Protein AF-A0A1H8QBI0-F1 (afdb_monomer)

Foldseek 3Di:
DDDDPPDPFDFPPVLPFFWWWWWDPPDPPTDIDTDSDPVVVVVVVVVVIHTPGGPTHHD

Organism: NCBI:txid79604

pLDDT: mean 77.23, std 11.63, range [51.66, 91.19]

Sequence (59 aa):
GWKYEGIGWYSDDNKTTPLYRLYNPNAKSGSHHYTTSASERDGLRKLGWKYEGIGWYGL

InterPro domains:
  IPR043708 Domain of unknown function DUF5648 [PF18885] (1-59)

Mean predicted aligned error: 9.04 Å

Solvent-accessible surface area (backbone atoms only — not comparable to full-atom values): 3657 Å² total; per-residue (Å²): 130,91,75,89,88,72,86,90,73,67,65,29,89,82,50,80,37,50,26,35,30,31,38,30,79,85,40,97,66,68,40,78,48,77,39,68,47,66,68,57,52,54,51,42,41,74,74,66,28,46,75,76,48,70,74,50,28,49,104

Structure (mmCIF, N/CA/C/O backbone):
data_AF-A0A1H8QBI0-F1
#
_entry.id   AF-A0A1H8QBI0-F1
#
loop_
_atom_site.group_PDB
_atom_site.id
_atom_site.type_symbol
_atom_site.label_atom_id
_atom_site.label_alt_id
_atom_site.label_comp_id
_atom_site.label_asym_id
_atom_site.label_entity_id
_atom_site.label_seq_id
_atom_site.pdbx_PDB_ins_code
_atom_site.Cartn_x
_atom_site.Cartn_y
_atom_site.Cartn_z
_atom_site.occupancy
_atom_site.B_iso_or_equiv
_atom_site.auth_seq_id
_atom_site.auth_comp_id
_atom_site.auth_asym_id
_atom_site.auth_atom_id
_atom_site.pdbx_PDB_model_num
ATOM 1 N N . GLY A 1 1 ? 12.267 28.148 4.427 1.00 66.25 1 GLY A N 1
ATOM 2 C CA . GLY A 1 1 ? 11.710 27.759 3.117 1.00 66.25 1 GLY A CA 1
ATOM 3 C C . GLY A 1 1 ? 12.071 26.316 2.858 1.00 66.25 1 GLY A C 1
ATOM 4 O O . GLY A 1 1 ? 13.145 25.909 3.281 1.00 66.25 1 GLY A O 1
ATOM 5 N N . TRP A 1 2 ? 11.185 25.542 2.236 1.00 61.88 2 TRP A N 1
ATOM 6 C CA . TRP A 1 2 ? 11.478 24.154 1.872 1.00 61.88 2 TRP A CA 1
ATOM 7 C C . TRP A 1 2 ? 12.589 24.113 0.816 1.00 61.88 2 TRP A C 1
ATOM 9 O O . TRP A 1 2 ? 12.542 24.869 -0.154 1.00 61.88 2 TRP A O 1
ATOM 19 N N . LYS A 1 3 ? 13.605 23.272 1.035 1.00 59.75 3 LYS A N 1
ATOM 20 C CA . LYS A 1 3 ? 14.715 23.048 0.103 1.00 59.75 3 LYS A CA 1
ATOM 21 C C . LYS A 1 3 ? 14.419 21.769 -0.674 1.00 59.75 3 LYS A C 1
ATOM 23 O O . LYS A 1 3 ? 14.092 20.755 -0.074 1.00 59.75 3 LYS A O 1
ATOM 28 N N . TYR A 1 4 ? 14.508 21.832 -1.995 1.00 55.31 4 TYR A N 1
ATOM 29 C CA . TYR A 1 4 ? 14.362 20.657 -2.846 1.00 55.31 4 TYR A CA 1
ATOM 30 C C . TYR A 1 4 ? 15.578 19.732 -2.666 1.00 55.31 4 TYR A C 1
ATOM 32 O O . TYR A 1 4 ? 16.711 20.176 -2.852 1.00 55.31 4 TYR A O 1
ATOM 40 N N . GLU A 1 5 ? 15.343 18.473 -2.285 1.00 73.94 5 GLU A N 1
ATOM 41 C CA . GLU A 1 5 ? 16.388 17.464 -2.016 1.00 73.94 5 GLU A CA 1
ATOM 42 C C . GLU A 1 5 ? 16.595 16.474 -3.179 1.00 73.94 5 GLU A C 1
ATOM 44 O O . GLU A 1 5 ? 17.408 15.561 -3.080 1.00 73.94 5 GLU A O 1
ATOM 49 N N . GLY A 1 6 ? 15.906 16.676 -4.309 1.00 68.25 6 GLY A N 1
ATOM 50 C CA . GLY A 1 6 ? 15.934 15.763 -5.453 1.00 68.25 6 GLY A CA 1
ATOM 51 C C . GLY A 1 6 ? 14.778 14.761 -5.450 1.00 68.25 6 GLY A C 1
ATOM 52 O O . GLY A 1 6 ? 13.887 14.801 -4.601 1.00 68.25 6 GLY A O 1
ATOM 53 N N . ILE A 1 7 ? 14.767 13.877 -6.449 1.00 67.00 7 ILE A N 1
ATOM 54 C CA . ILE A 1 7 ? 13.767 12.811 -6.567 1.00 67.00 7 ILE A CA 1
ATOM 55 C C . ILE A 1 7 ? 14.098 11.746 -5.514 1.00 67.00 7 ILE A C 1
ATOM 57 O O . ILE A 1 7 ? 15.116 11.070 -5.626 1.00 67.00 7 ILE A O 1
ATOM 61 N N . GLY A 1 8 ? 13.255 11.617 -4.486 1.00 59.94 8 GLY A N 1
ATOM 62 C CA . GLY A 1 8 ? 13.475 10.665 -3.391 1.00 59.94 8 GLY A CA 1
ATOM 63 C C . GLY A 1 8 ? 13.206 9.206 -3.766 1.00 59.94 8 GLY A C 1
ATOM 64 O O . GLY A 1 8 ? 13.823 8.317 -3.192 1.00 59.94 8 GLY A O 1
ATOM 65 N N . TRP A 1 9 ? 12.311 8.958 -4.730 1.00 51.66 9 TRP A N 1
ATOM 66 C CA . TRP A 1 9 ? 11.952 7.618 -5.200 1.00 51.66 9 TRP A CA 1
ATOM 67 C C . TRP A 1 9 ? 11.517 7.660 -6.665 1.00 51.66 9 TRP A C 1
ATOM 69 O O . TRP A 1 9 ? 10.815 8.584 -7.078 1.00 51.66 9 TRP A O 1
ATOM 79 N N . TYR A 1 10 ? 11.900 6.637 -7.425 1.00 57.19 10 TYR A N 1
ATOM 80 C CA . TYR A 1 10 ? 11.343 6.346 -8.743 1.00 57.19 10 TYR A CA 1
ATOM 81 C C . TYR A 1 10 ? 10.294 5.239 -8.578 1.00 57.19 10 TYR A C 1
ATOM 83 O O . TYR A 1 10 ? 10.527 4.280 -7.845 1.00 57.19 10 TYR A O 1
ATOM 91 N N . SER A 1 11 ? 9.129 5.372 -9.212 1.00 55.78 11 SER A N 1
ATOM 92 C CA . SER A 1 11 ? 8.187 4.257 -9.332 1.00 55.78 11 SER A CA 1
ATOM 93 C C . SER A 1 11 ? 8.572 3.412 -10.534 1.00 55.78 11 SER A C 1
ATOM 95 O O . SER A 1 11 ? 8.786 3.972 -11.607 1.00 55.78 11 SER A O 1
ATOM 97 N N . ASP A 1 12 ? 8.660 2.095 -10.374 1.00 58.38 12 ASP A N 1
ATOM 98 C CA . ASP A 1 12 ? 8.999 1.206 -11.486 1.00 58.38 12 ASP A CA 1
ATOM 99 C C . ASP A 1 12 ? 7.915 1.234 -12.562 1.00 58.38 12 ASP A C 1
ATOM 101 O O . ASP A 1 12 ? 6.802 0.743 -12.348 1.00 58.38 12 ASP A O 1
ATOM 105 N N . ASP A 1 13 ? 8.244 1.779 -13.734 1.00 60.12 13 ASP A N 1
ATOM 106 C CA . ASP A 1 13 ? 7.338 1.810 -14.887 1.00 60.12 13 ASP A CA 1
ATOM 107 C C . ASP A 1 13 ? 6.972 0.390 -15.360 1.00 60.12 13 ASP A C 1
ATOM 109 O O . ASP A 1 13 ? 5.877 0.168 -15.886 1.00 60.12 13 ASP A O 1
ATOM 113 N N . ASN A 1 14 ? 7.840 -0.598 -15.098 1.00 64.38 14 ASN A N 1
ATOM 114 C CA . ASN A 1 14 ? 7.595 -2.013 -15.388 1.00 64.38 14 ASN A CA 1
ATOM 115 C C . ASN A 1 14 ? 6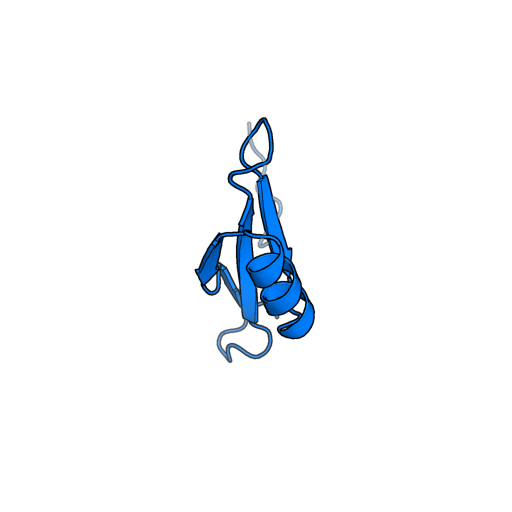.683 -2.703 -14.361 1.00 64.38 14 ASN A C 1
ATOM 117 O O . ASN A 1 14 ? 6.343 -3.875 -14.545 1.00 64.38 14 ASN A O 1
ATOM 121 N N . LYS A 1 15 ? 6.241 -1.999 -13.308 1.00 65.25 15 LYS A N 1
ATOM 122 C CA . LYS A 1 15 ? 5.365 -2.535 -12.256 1.00 65.25 15 LYS A CA 1
ATOM 123 C C . LYS A 1 15 ? 5.913 -3.805 -11.592 1.00 65.25 15 LYS A C 1
ATOM 125 O O . LYS A 1 15 ? 5.130 -4.634 -11.125 1.00 65.25 15 LYS A O 1
ATOM 130 N N . THR A 1 16 ? 7.233 -3.972 -11.540 1.00 68.25 16 THR A N 1
ATOM 131 C CA . THR A 1 16 ? 7.869 -5.210 -11.063 1.00 68.25 16 THR A CA 1
ATOM 132 C C . THR A 1 16 ? 7.535 -5.516 -9.609 1.00 68.25 16 THR A C 1
ATOM 134 O O . THR A 1 16 ? 7.235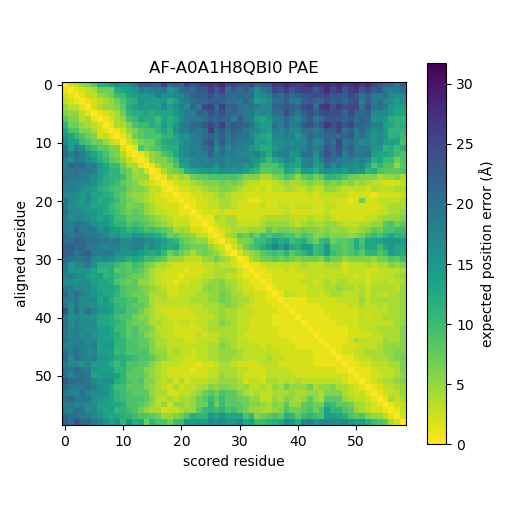 -6.666 -9.289 1.00 68.25 16 THR A O 1
ATOM 137 N N . THR A 1 17 ? 7.509 -4.499 -8.742 1.00 72.6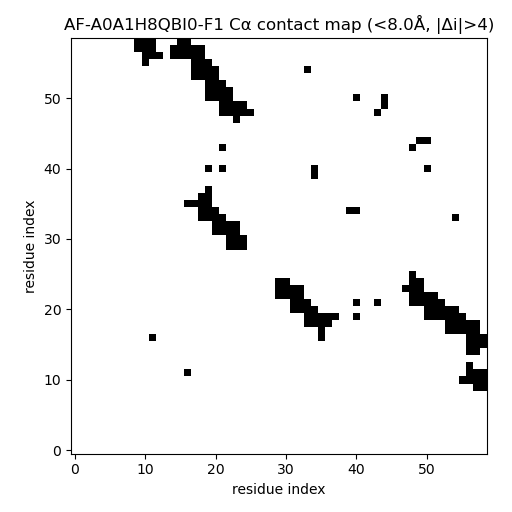2 17 THR A N 1
ATOM 138 C CA . THR A 1 17 ? 7.247 -4.699 -7.312 1.00 72.62 17 THR A CA 1
ATOM 139 C C . THR A 1 17 ? 5.999 -3.942 -6.847 1.00 72.62 17 THR A C 1
ATOM 141 O O . THR A 1 17 ? 6.087 -2.770 -6.472 1.00 72.62 17 THR A O 1
ATOM 144 N N . PRO A 1 18 ? 4.811 -4.577 -6.843 1.00 78.56 18 PRO A N 1
ATOM 145 C CA . PRO A 1 18 ? 3.593 -3.945 -6.346 1.00 78.56 18 PRO A CA 1
ATOM 146 C C . PRO A 1 18 ? 3.633 -3.792 -4.821 1.00 78.56 18 PRO A C 1
ATOM 148 O O . PRO A 1 18 ? 3.766 -4.774 -4.094 1.00 78.56 18 PRO A O 1
ATOM 151 N N . LEU A 1 19 ? 3.444 -2.569 -4.324 1.00 83.31 19 LEU A N 1
ATOM 152 C CA . LEU A 1 19 ? 3.224 -2.292 -2.907 1.00 83.31 19 LEU A CA 1
ATOM 153 C C . LEU A 1 19 ? 1.716 -2.274 -2.621 1.00 83.31 19 LEU A C 1
ATOM 155 O O . LEU A 1 19 ? 0.984 -1.364 -3.019 1.00 83.31 19 LEU A O 1
ATOM 159 N N . TYR A 1 20 ? 1.234 -3.285 -1.915 1.00 88.19 20 TYR A N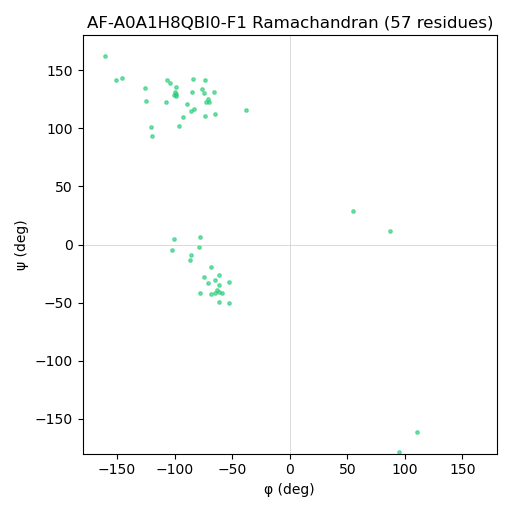 1
ATOM 160 C CA . TYR A 1 20 ? -0.142 -3.398 -1.454 1.00 88.19 20 TYR A CA 1
ATOM 161 C C . TYR A 1 20 ? -0.405 -2.451 -0.287 1.00 88.19 20 TYR A C 1
ATOM 163 O O . TYR A 1 20 ? 0.332 -2.466 0.698 1.00 88.19 20 TYR A O 1
ATOM 171 N N . ARG A 1 21 ? -1.489 -1.675 -0.371 1.00 90.19 21 ARG A N 1
ATOM 172 C CA . ARG A 1 21 ? -1.985 -0.841 0.726 1.00 90.19 21 ARG A CA 1
ATOM 173 C C . ARG A 1 21 ? -3.162 -1.526 1.412 1.00 90.19 21 ARG A C 1
ATOM 175 O O . ARG A 1 21 ? -4.125 -1.944 0.760 1.00 90.19 21 ARG A O 1
ATOM 182 N N . LEU A 1 22 ? -3.086 -1.636 2.733 1.00 88.88 22 LEU A N 1
ATOM 183 C CA . LEU A 1 22 ? -4.159 -2.153 3.575 1.00 88.88 22 LEU A CA 1
ATOM 184 C C . LEU A 1 22 ? -4.505 -1.145 4.663 1.00 88.88 22 LEU A C 1
ATOM 186 O O . LEU A 1 22 ? -3.622 -0.619 5.333 1.00 88.88 22 LEU A O 1
ATOM 190 N N . TYR A 1 23 ? -5.795 -0.924 4.867 1.00 88.94 23 TYR A N 1
ATOM 191 C CA . TYR A 1 23 ? -6.320 -0.071 5.920 1.00 88.94 23 TYR A CA 1
ATOM 192 C C . TYR A 1 23 ? -6.798 -0.915 7.103 1.00 88.94 23 TYR A C 1
ATOM 194 O O . TYR A 1 23 ? -7.557 -1.872 6.927 1.00 88.94 23 TYR A O 1
ATOM 202 N N . ASN A 1 24 ? -6.382 -0.544 8.313 1.00 87.81 24 ASN A N 1
ATOM 203 C CA . ASN A 1 24 ? -6.873 -1.134 9.551 1.00 87.81 24 ASN A CA 1
ATOM 204 C C . ASN A 1 24 ? -7.998 -0.283 10.159 1.00 87.81 24 ASN A C 1
ATOM 206 O O . ASN A 1 24 ? -7.693 0.708 10.833 1.00 87.81 24 ASN A O 1
ATOM 210 N N . PRO A 1 25 ? -9.276 -0.675 10.006 1.00 82.12 25 PRO A N 1
ATOM 211 C CA . PRO A 1 25 ? -10.388 0.014 10.659 1.00 82.12 25 PRO A CA 1
ATOM 212 C C . PRO A 1 25 ? -10.398 -0.170 12.185 1.00 82.12 25 PRO A C 1
ATOM 214 O O . PRO A 1 25 ? -11.029 0.613 12.884 1.00 82.12 25 PRO A O 1
ATOM 217 N N . ASN A 1 26 ? -9.706 -1.187 12.710 1.00 81.00 26 ASN A N 1
ATOM 218 C CA . ASN A 1 26 ? -9.692 -1.510 14.140 1.00 81.00 26 ASN A CA 1
ATOM 219 C C . ASN A 1 26 ? -8.631 -0.716 14.922 1.00 81.00 26 ASN A C 1
ATOM 221 O O . ASN A 1 26 ? -8.596 -0.770 16.152 1.00 81.00 26 ASN A O 1
ATOM 225 N N . ALA A 1 27 ? -7.739 0.002 14.234 1.00 79.31 27 ALA A N 1
ATOM 226 C CA . ALA A 1 27 ? -6.768 0.870 14.886 1.00 79.31 27 ALA A CA 1
ATOM 227 C C . ALA A 1 27 ? -7.450 2.165 15.357 1.00 79.31 27 ALA A C 1
ATOM 229 O O . ALA A 1 27 ? -8.169 2.799 14.590 1.00 79.31 27 ALA A O 1
ATOM 230 N N . LYS A 1 28 ? -7.180 2.595 16.602 1.00 73.19 28 LYS A N 1
ATOM 231 C CA . LYS A 1 28 ? -7.762 3.821 17.196 1.00 73.19 28 LYS A CA 1
ATOM 232 C C . LYS A 1 28 ? -7.578 5.075 16.331 1.00 73.19 28 LYS A C 1
ATOM 234 O O . LYS A 1 28 ? -8.444 5.940 16.323 1.00 73.19 28 LYS A O 1
ATOM 239 N N . SER A 1 29 ? -6.476 5.135 15.593 1.00 73.31 29 SER A N 1
ATOM 240 C CA . SER A 1 29 ? -6.267 6.064 14.488 1.00 73.31 29 SER A CA 1
ATOM 241 C C . SER A 1 29 ? -6.023 5.200 13.262 1.00 73.31 29 SER A C 1
ATOM 243 O O . SER A 1 29 ? -4.940 4.622 13.145 1.00 73.31 29 SER A O 1
ATOM 245 N N . GLY A 1 30 ? -7.049 5.029 12.422 1.00 65.75 30 GLY A N 1
ATOM 246 C CA . GLY A 1 30 ? -7.027 4.126 11.269 1.00 65.75 30 GLY A CA 1
ATOM 247 C C . GLY A 1 30 ? -5.666 4.123 10.572 1.00 65.75 30 GLY A C 1
ATOM 248 O O . GLY A 1 30 ? -5.192 5.159 10.108 1.00 65.75 30 GLY A O 1
ATOM 249 N N . SER A 1 31 ? -4.999 2.971 10.596 1.00 82.12 31 SER A N 1
ATOM 250 C CA . SER A 1 31 ? -3.593 2.852 10.204 1.00 82.12 31 SER A CA 1
ATOM 251 C C . SER A 1 31 ? -3.484 2.219 8.825 1.00 82.12 31 SER A C 1
ATOM 253 O O . SER A 1 31 ? -4.203 1.267 8.525 1.00 82.12 31 SER A O 1
ATOM 255 N N . HIS A 1 32 ? -2.579 2.740 7.998 1.00 87.12 32 HIS A N 1
ATOM 256 C CA . HIS A 1 32 ? -2.271 2.161 6.694 1.00 87.12 32 HIS A CA 1
ATOM 257 C C . HIS A 1 32 ? -1.006 1.315 6.807 1.00 87.12 32 HIS A C 1
ATOM 259 O O . HIS A 1 32 ? 0.018 1.795 7.289 1.00 87.12 32 HIS A O 1
ATOM 265 N N . HIS A 1 33 ? -1.087 0.068 6.352 1.00 85.50 33 HIS A N 1
ATOM 266 C CA . HIS A 1 33 ? 0.058 -0.818 6.191 1.00 85.50 33 HIS A CA 1
ATOM 267 C C . HIS A 1 33 ? 0.381 -0.976 4.714 1.00 85.50 33 HIS A C 1
ATOM 269 O O . HIS A 1 33 ? -0.518 -1.070 3.873 1.00 85.50 33 HIS A O 1
ATOM 275 N N . TYR A 1 34 ? 1.672 -1.014 4.421 1.00 86.19 34 TYR A N 1
ATOM 276 C CA . TYR A 1 34 ? 2.206 -1.100 3.076 1.00 86.19 34 TYR A CA 1
ATOM 277 C C . TYR A 1 34 ? 3.134 -2.302 2.990 1.00 86.19 34 TYR A C 1
ATOM 279 O O . TYR A 1 34 ? 4.086 -2.399 3.759 1.00 86.19 34 TYR A O 1
ATOM 287 N N . THR A 1 35 ? 2.859 -3.220 2.068 1.00 84.38 35 THR A N 1
ATOM 288 C CA . THR A 1 35 ? 3.639 -4.455 1.933 1.00 84.38 35 THR A CA 1
ATOM 289 C C . THR A 1 35 ? 3.744 -4.898 0.488 1.00 84.38 35 THR A C 1
ATOM 291 O O . THR A 1 35 ? 2.788 -4.782 -0.269 1.00 84.38 35 THR A O 1
ATOM 294 N N . THR A 1 36 ? 4.889 -5.440 0.090 1.00 85.56 36 THR A N 1
ATOM 295 C CA . THR A 1 36 ? 5.064 -6.097 -1.217 1.00 85.56 36 THR A CA 1
ATOM 296 C C . THR A 1 36 ? 4.669 -7.569 -1.185 1.00 85.56 36 THR A C 1
ATOM 298 O O . THR A 1 36 ? 4.492 -8.202 -2.225 1.00 85.56 36 THR A O 1
ATOM 301 N N . SER A 1 37 ? 4.495 -8.137 0.012 1.00 84.56 37 SER A N 1
ATOM 302 C CA . SER A 1 37 ? 4.197 -9.552 0.190 1.00 84.56 37 SER A CA 1
ATOM 303 C C . SER A 1 37 ? 2.704 -9.821 0.018 1.00 84.56 37 SER A C 1
ATOM 305 O O . SER A 1 37 ? 1.868 -9.379 0.810 1.00 84.56 37 SER A O 1
ATOM 307 N N . ALA A 1 38 ? 2.356 -10.605 -1.005 1.00 83.50 38 ALA A N 1
ATOM 308 C CA . ALA A 1 38 ? 0.982 -11.062 -1.207 1.00 83.50 38 ALA A CA 1
ATOM 309 C C . ALA A 1 38 ? 0.485 -11.918 -0.026 1.00 83.50 38 ALA A C 1
ATOM 311 O O . ALA A 1 38 ? -0.674 -11.806 0.370 1.00 83.50 38 ALA A O 1
ATOM 312 N N . SER A 1 39 ? 1.373 -12.708 0.585 1.00 86.31 39 SER A N 1
ATOM 313 C CA . SER A 1 39 ? 1.062 -13.521 1.765 1.00 86.31 39 SER A CA 1
ATOM 314 C C . SER A 1 39 ? 0.715 -12.657 2.977 1.00 86.31 39 SER A C 1
ATOM 316 O O . SER A 1 39 ? -0.242 -12.953 3.692 1.00 86.31 39 SER A O 1
ATOM 318 N N . GLU A 1 40 ? 1.452 -11.564 3.193 1.00 85.06 40 GLU A N 1
ATOM 319 C CA . GLU A 1 40 ? 1.178 -10.627 4.287 1.00 85.06 40 GLU A CA 1
ATOM 320 C C . GLU A 1 40 ? -0.131 -9.866 4.051 1.00 85.06 40 GLU A C 1
ATOM 322 O O . GLU A 1 40 ? -0.964 -9.784 4.955 1.00 85.06 40 GLU A O 1
ATOM 327 N N . ARG A 1 41 ? -0.379 -9.411 2.813 1.00 88.00 41 ARG A N 1
ATOM 328 C CA . ARG A 1 41 ? -1.674 -8.845 2.400 1.00 88.00 41 ARG A CA 1
ATOM 329 C C . ARG A 1 41 ? -2.822 -9.797 2.736 1.00 88.00 41 ARG A C 1
ATOM 331 O O . ARG A 1 41 ? -3.810 -9.375 3.334 1.00 88.00 41 ARG A O 1
ATOM 338 N N . ASP A 1 42 ? -2.717 -11.066 2.352 1.00 88.44 42 ASP A N 1
ATOM 339 C CA . ASP A 1 42 ? -3.794 -12.038 2.561 1.00 88.44 42 ASP A CA 1
ATOM 340 C C . ASP A 1 42 ? -3.966 -12.409 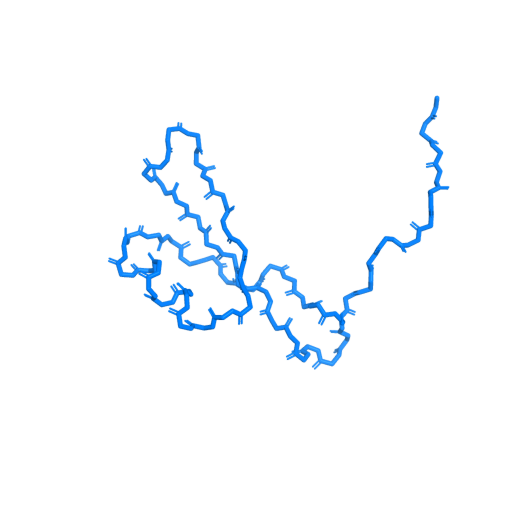4.041 1.00 88.44 42 ASP A C 1
ATOM 342 O O . ASP A 1 42 ? -5.097 -12.592 4.497 1.00 88.44 42 ASP A O 1
ATOM 346 N N . GLY A 1 43 ? -2.878 -12.440 4.816 1.00 90.88 43 GLY A N 1
ATOM 347 C CA . GLY A 1 43 ? -2.926 -12.570 6.273 1.00 90.88 43 GLY A CA 1
ATOM 348 C C . GLY A 1 43 ? -3.658 -11.402 6.936 1.00 90.88 43 GLY A C 1
ATOM 349 O O . GLY A 1 43 ? -4.594 -11.612 7.705 1.00 90.88 43 GLY A O 1
ATOM 350 N N . LEU A 1 44 ? -3.309 -10.167 6.577 1.00 88.69 44 LEU A N 1
ATOM 351 C CA . LEU A 1 44 ? -3.952 -8.962 7.104 1.00 88.69 44 LEU A CA 1
ATOM 352 C C . LEU A 1 44 ? -5.437 -8.883 6.716 1.00 88.69 44 L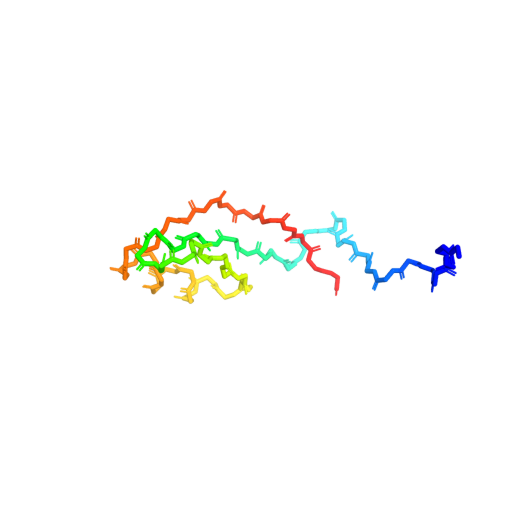EU A C 1
ATOM 354 O O . LEU A 1 44 ? -6.272 -8.544 7.554 1.00 88.69 44 LEU A O 1
ATOM 358 N N . ARG A 1 45 ? -5.801 -9.282 5.489 1.00 87.56 45 ARG A N 1
ATOM 359 C CA . ARG A 1 45 ? -7.214 -9.397 5.077 1.00 87.56 45 ARG A CA 1
ATOM 360 C C . ARG A 1 45 ? -7.997 -10.370 5.958 1.00 87.56 45 ARG A C 1
ATOM 362 O O . ARG A 1 45 ? -9.125 -10.063 6.331 1.00 87.56 45 ARG A O 1
ATOM 369 N N . LYS A 1 46 ? -7.409 -11.517 6.325 1.00 89.06 46 LYS A N 1
ATOM 370 C CA . LYS A 1 46 ? -8.032 -12.476 7.261 1.00 89.06 46 LYS A CA 1
ATOM 371 C C . LYS A 1 46 ? -8.196 -11.897 8.666 1.00 89.06 46 LYS A C 1
ATOM 373 O O . LYS A 1 46 ? -9.158 -12.230 9.346 1.00 89.06 46 LYS A O 1
ATOM 378 N N . LEU A 1 47 ? -7.297 -11.003 9.074 1.00 87.69 47 LEU A N 1
ATOM 379 C CA . LEU A 1 47 ? -7.371 -10.266 10.339 1.00 87.69 47 LEU A CA 1
ATOM 380 C C . LEU A 1 47 ? -8.366 -9.088 10.302 1.00 87.69 47 LEU A C 1
ATOM 382 O O . LEU A 1 47 ? -8.432 -8.311 11.252 1.00 87.69 47 LEU A O 1
ATOM 386 N N . GLY A 1 48 ? -9.135 -8.932 9.219 1.00 87.44 48 GLY A N 1
ATOM 387 C CA . GLY A 1 48 ? -10.159 -7.895 9.083 1.00 87.44 48 GLY A CA 1
ATOM 388 C C . GLY A 1 48 ? -9.646 -6.560 8.542 1.00 87.44 48 GLY A C 1
ATOM 389 O O . GLY A 1 48 ? -10.375 -5.569 8.573 1.00 87.44 48 GLY A O 1
ATOM 390 N N . TRP A 1 49 ? -8.414 -6.506 8.030 1.00 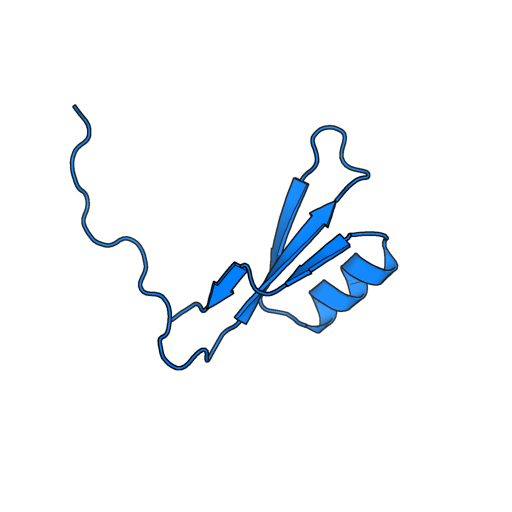91.19 49 TRP A N 1
ATOM 391 C CA . TRP A 1 49 ? -7.923 -5.316 7.341 1.00 91.19 49 TRP A CA 1
ATOM 392 C C . TRP A 1 49 ? -8.569 -5.195 5.963 1.00 91.19 49 TRP A C 1
ATOM 394 O O . TRP A 1 49 ? -8.749 -6.178 5.236 1.00 91.19 49 TRP A O 1
ATOM 404 N N . LYS A 1 50 ? -8.881 -3.962 5.568 1.00 88.56 50 LYS A N 1
ATOM 405 C CA . LYS A 1 50 ? -9.446 -3.665 4.256 1.00 88.56 50 LYS A CA 1
ATOM 406 C C . LYS A 1 50 ? -8.314 -3.512 3.250 1.00 88.56 50 LYS A C 1
ATOM 408 O O . LYS A 1 50 ? -7.508 -2.593 3.346 1.00 88.56 50 LYS A O 1
ATOM 413 N N . TYR A 1 51 ? -8.256 -4.414 2.277 1.00 88.81 51 TYR A N 1
ATOM 414 C CA . TYR A 1 51 ? -7.343 -4.268 1.149 1.00 88.81 51 TYR A CA 1
ATOM 415 C C . TYR A 1 51 ? -7.838 -3.157 0.223 1.00 88.81 51 TYR A C 1
ATOM 417 O O . TYR A 1 51 ? -8.967 -3.221 -0.263 1.00 88.81 51 TYR A O 1
ATOM 425 N N . GLU A 1 52 ? -6.998 -2.150 -0.006 1.00 86.38 52 GLU A N 1
ATOM 426 C CA . GLU A 1 52 ? -7.344 -0.974 -0.812 1.00 86.38 52 GLU A CA 1
ATOM 427 C C . GLU A 1 52 ? -6.755 -1.011 -2.226 1.00 86.38 52 GLU A C 1
ATOM 429 O O . GLU A 1 52 ? -7.057 -0.139 -3.035 1.00 86.38 52 GLU A O 1
ATOM 434 N N . GLY A 1 53 ? -5.936 -2.017 -2.542 1.00 85.75 53 GLY A N 1
ATOM 435 C CA . GLY A 1 53 ? -5.274 -2.141 -3.838 1.00 85.75 53 GLY A CA 1
ATOM 436 C C . GLY A 1 53 ? -3.764 -1.926 -3.761 1.00 85.75 53 GLY A C 1
ATOM 437 O O . GLY A 1 53 ? -3.142 -2.064 -2.706 1.00 85.75 53 GLY A O 1
ATOM 438 N N . ILE A 1 54 ? -3.164 -1.639 -4.913 1.00 83.75 54 ILE A N 1
ATOM 439 C CA . ILE A 1 54 ? -1.743 -1.303 -5.036 1.00 83.75 54 ILE A CA 1
ATOM 440 C C . ILE A 1 54 ? -1.615 0.212 -4.867 1.00 83.75 54 ILE A C 1
ATOM 442 O O . ILE A 1 54 ? -2.234 0.963 -5.617 1.00 83.75 54 ILE A O 1
ATOM 446 N N . GLY A 1 55 ? -0.849 0.653 -3.869 1.00 77.62 55 GLY A N 1
ATOM 447 C CA . GLY A 1 55 ? -0.603 2.076 -3.625 1.00 77.62 55 GLY A CA 1
ATOM 448 C C . GLY A 1 55 ? 0.437 2.653 -4.583 1.00 77.62 55 GLY A C 1
ATOM 449 O O . GLY A 1 55 ? 0.260 3.752 -5.100 1.00 77.62 55 GLY A O 1
ATOM 450 N N . TRP A 1 56 ? 1.500 1.892 -4.839 1.00 73.94 56 TRP A N 1
ATOM 451 C CA . TRP A 1 56 ? 2.623 2.282 -5.692 1.00 73.94 56 TRP A CA 1
ATOM 452 C C . TRP A 1 56 ? 3.387 1.039 -6.152 1.00 73.94 56 TRP A C 1
ATOM 454 O O . TRP A 1 56 ? 3.252 -0.033 -5.561 1.00 73.94 56 TRP A O 1
ATOM 464 N N . TYR A 1 57 ? 4.186 1.189 -7.203 1.00 73.25 57 TYR A N 1
ATOM 465 C CA . TYR A 1 57 ? 5.136 0.176 -7.651 1.00 73.25 57 TYR A CA 1
ATOM 466 C C . TYR A 1 57 ? 6.541 0.668 -7.306 1.00 73.25 57 TYR A C 1
ATOM 468 O O . TYR A 1 57 ? 6.895 1.784 -7.679 1.00 73.25 57 TYR A O 1
ATOM 476 N N . GLY A 1 58 ? 7.293 -0.115 -6.533 1.00 65.06 58 GLY A N 1
ATOM 477 C CA . GLY A 1 58 ? 8.680 0.201 -6.183 1.00 65.06 58 GLY A CA 1
ATOM 478 C C . GLY A 1 58 ? 9.645 -0.259 -7.275 1.00 65.06 58 GLY A C 1
ATOM 479 O O . GLY A 1 58 ? 9.408 -1.316 -7.863 1.00 65.06 58 GLY A O 1
ATOM 480 N N . LEU A 1 59 ? 10.684 0.546 -7.526 1.00 57.84 59 LEU A N 1
ATOM 481 C CA . LEU A 1 59 ? 11.885 0.217 -8.315 1.00 57.84 59 LEU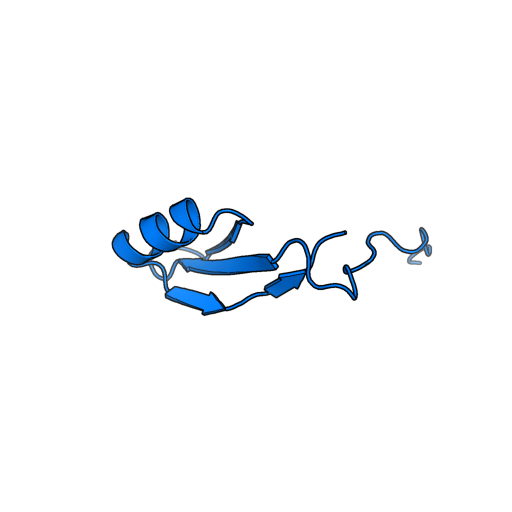 A CA 1
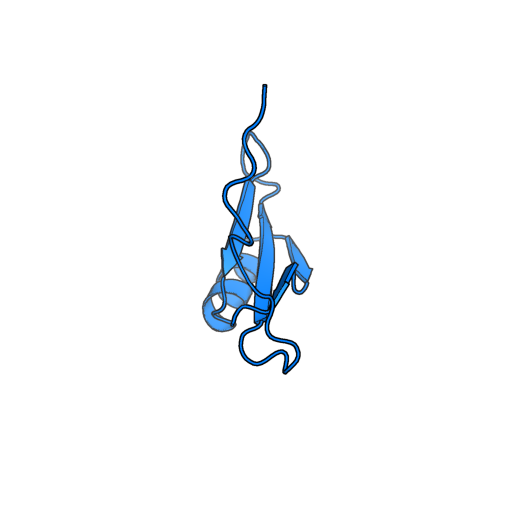ATOM 482 C C . LEU A 1 59 ? 12.933 -0.469 -7.437 1.00 57.84 59 LEU A C 1
ATOM 484 O O . LEU A 1 59 ? 13.102 -0.009 -6.283 1.00 57.84 59 LEU A O 1
#

Secondary structure (DSSP, 8-state):
-PPP------B-TT--EEEEEEEETTSSS-EEEEES-HHHHHHHHHTT-EEEEEEEEE-

Nearest PDB structures (foldseek):
  4iaj-assembly1_B  TM=4.676E-01  e=7.143E+00  Streptococcus pneumoniae TIGR4
  6z6g-assembly1_A  TM=3.503E-01  e=9.867E+00  La Crosse virus

Radius of gyration: 14.29 Å; Cα contacts (8 Å, |Δi|>4): 93; chains: 1; bounding box: 27×41×33 Å